Protein AF-A0A382W1H9-F1 (afdb_monomer)

pLDDT: mean 96.78, std 4.01, range [71.12, 98.75]

Solvent-accessible surface area (backbone atoms only — not comparable to full-atom values): 4241 Å² total; per-residue (Å²): 85,77,78,53,97,76,39,32,36,35,74,51,78,46,58,20,92,87,25,55,79,45,79,55,82,63,60,82,82,64,62,27,72,59,84,68,66,66,69,82,50,63,44,81,55,25,20,39,37,41,42,18,55,80,19,9,66,79,6,34,51,68,73,47,62,81,93,73,69,95,124

Sequence (71 aa):
MKVSDLHTIHVEESGNQNGKPVIFLHGGPGGGIEPVYRRYFNPKKWRIIIFDQRGCGKSLPHAELEENTTW

Structure (mmCIF, N/CA/C/O backbone):
data_AF-A0A382W1H9-F1
#
_entry.id   AF-A0A382W1H9-F1
#
loop_
_atom_site.group_PDB
_atom_site.id
_atom_site.type_symbol
_atom_site.label_atom_id
_atom_site.label_alt_id
_atom_site.label_comp_id
_atom_site.label_asym_id
_atom_site.label_entity_id
_atom_site.label_seq_id
_atom_site.pdbx_PDB_ins_code
_atom_site.Cartn_x
_atom_site.Cartn_y
_atom_site.Cartn_z
_atom_site.occupancy
_atom_site.B_iso_or_equiv
_atom_site.auth_seq_id
_atom_site.auth_comp_id
_atom_site.auth_asym_id
_atom_site.auth_atom_id
_atom_site.pdbx_PDB_model_num
ATOM 1 N N . MET A 1 1 ? 3.089 -8.849 -1.091 1.00 96.12 1 MET A N 1
ATOM 2 C CA . MET A 1 1 ? 2.137 -9.834 -1.652 1.00 96.12 1 MET A CA 1
ATOM 3 C C . MET A 1 1 ? 2.428 -10.010 -3.134 1.00 96.12 1 MET A C 1
ATOM 5 O O . MET A 1 1 ? 2.328 -9.031 -3.858 1.00 96.12 1 MET A O 1
ATOM 9 N N . LYS A 1 2 ? 2.826 -11.205 -3.587 1.00 98.00 2 LYS A N 1
ATOM 10 C CA . LYS A 1 2 ? 3.050 -11.478 -5.020 1.00 98.00 2 LYS A CA 1
ATOM 11 C C . LYS A 1 2 ? 1.698 -11.474 -5.753 1.00 98.00 2 LYS A C 1
ATOM 13 O O . LYS A 1 2 ? 0.772 -12.126 -5.275 1.00 98.00 2 LYS A O 1
ATOM 18 N N . VAL A 1 3 ? 1.575 -10.721 -6.849 1.00 97.38 3 VAL A N 1
ATOM 19 C CA . VAL A 1 3 ? 0.317 -10.570 -7.624 1.00 97.38 3 VAL A CA 1
ATOM 20 C C . VAL A 1 3 ? 0.447 -10.957 -9.098 1.00 97.38 3 VAL A C 1
ATOM 22 O O . VAL A 1 3 ? -0.563 -11.082 -9.782 1.00 97.38 3 VAL A O 1
ATOM 25 N N . SER A 1 4 ? 1.672 -11.144 -9.576 1.00 97.81 4 SER A N 1
ATOM 26 C CA . SER A 1 4 ? 2.012 -11.761 -10.858 1.00 97.81 4 SER A CA 1
ATOM 27 C C . SER A 1 4 ? 3.427 -12.324 -10.763 1.00 97.81 4 SER A C 1
ATOM 29 O O . SER A 1 4 ? 4.048 -12.249 -9.698 1.00 97.81 4 SER A O 1
ATOM 31 N N . ASP A 1 5 ? 3.953 -12.895 -11.844 1.00 98.12 5 ASP A N 1
ATOM 32 C CA . ASP A 1 5 ? 5.355 -13.316 -11.872 1.00 98.12 5 ASP A CA 1
ATOM 33 C C . ASP A 1 5 ? 6.338 -12.149 -11.796 1.00 98.12 5 ASP A C 1
ATOM 35 O O . ASP A 1 5 ? 7.441 -12.334 -11.282 1.00 98.12 5 ASP A O 1
ATOM 39 N N . LEU A 1 6 ? 5.903 -10.951 -12.189 1.00 98.31 6 LEU A N 1
ATOM 40 C CA . LEU A 1 6 ? 6.697 -9.731 -12.135 1.00 98.31 6 LEU A CA 1
ATOM 41 C C . LEU A 1 6 ? 6.486 -8.939 -10.834 1.00 98.31 6 LEU A C 1
ATOM 43 O O . LEU A 1 6 ? 7.451 -8.526 -10.192 1.00 98.31 6 LEU A O 1
ATOM 47 N N . HIS A 1 7 ? 5.233 -8.737 -10.412 1.00 98.38 7 HIS A N 1
ATOM 48 C CA . HIS A 1 7 ? 4.899 -7.725 -9.404 1.00 98.38 7 HIS A CA 1
ATOM 49 C C . HIS A 1 7 ? 4.678 -8.278 -7.994 1.00 98.38 7 HIS A C 1
ATOM 51 O O . HIS A 1 7 ? 3.934 -9.240 -7.764 1.00 98.38 7 HIS A O 1
ATOM 57 N N . THR A 1 8 ? 5.238 -7.570 -7.010 1.00 98.69 8 THR A N 1
ATOM 58 C CA . THR A 1 8 ? 4.972 -7.751 -5.578 1.00 98.69 8 THR A CA 1
ATOM 59 C C . THR A 1 8 ? 4.497 -6.445 -4.949 1.00 98.69 8 THR A C 1
ATOM 61 O O . THR A 1 8 ? 5.192 -5.437 -4.974 1.00 98.69 8 THR A O 1
ATOM 64 N N . ILE A 1 9 ? 3.324 -6.490 -4.318 1.00 98.38 9 ILE A N 1
ATOM 65 C CA . ILE A 1 9 ? 2.665 -5.343 -3.690 1.00 98.38 9 ILE A CA 1
ATOM 66 C C . ILE A 1 9 ? 3.032 -5.217 -2.209 1.00 98.38 9 ILE A C 1
ATOM 68 O O . ILE A 1 9 ? 2.893 -6.189 -1.455 1.00 98.38 9 ILE A O 1
ATOM 72 N N . HIS A 1 10 ? 3.452 -4.028 -1.777 1.00 98.44 10 HIS A N 1
ATOM 73 C CA . HIS A 1 10 ? 3.581 -3.681 -0.359 1.00 98.44 10 HIS A CA 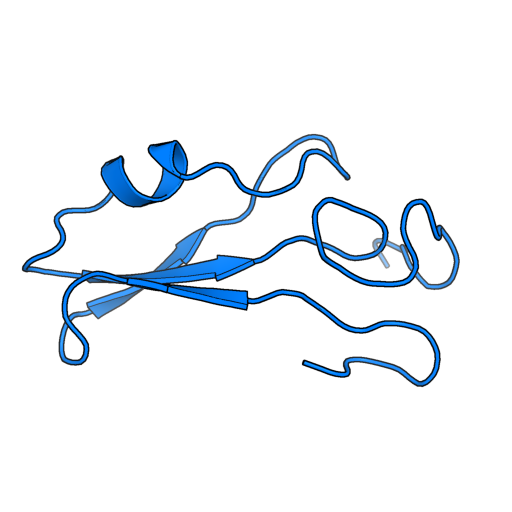1
ATOM 74 C C . HIS A 1 10 ? 2.206 -3.360 0.233 1.00 98.44 10 HIS A C 1
ATOM 76 O O . HIS A 1 10 ? 1.461 -2.558 -0.324 1.00 98.44 10 HIS A O 1
ATOM 82 N N . VAL A 1 11 ? 1.867 -3.989 1.360 1.00 98.19 11 VAL A N 1
ATOM 83 C CA . VAL A 1 11 ? 0.575 -3.831 2.047 1.00 98.19 11 VAL A CA 1
ATOM 84 C C . VAL A 1 11 ? 0.840 -3.536 3.519 1.00 98.19 11 VAL A C 1
ATOM 86 O O . VAL A 1 11 ? 1.652 -4.213 4.149 1.00 98.19 11 VAL A O 1
ATOM 89 N N . GLU A 1 12 ? 0.124 -2.565 4.079 1.00 97.75 12 GLU A N 1
ATOM 90 C CA . GLU A 1 12 ? 0.109 -2.278 5.511 1.00 97.75 12 GLU A CA 1
ATOM 91 C C . GLU A 1 12 ? -1.310 -2.404 6.062 1.00 97.75 12 GLU A C 1
ATOM 93 O O . GLU A 1 12 ? -2.293 -2.015 5.425 1.00 97.75 12 GLU A O 1
ATOM 98 N N . GLU A 1 13 ? -1.399 -2.906 7.289 1.00 97.88 13 GLU A N 1
ATOM 99 C CA . GLU A 1 13 ? -2.641 -2.977 8.043 1.00 97.88 13 GLU A CA 1
ATOM 100 C C . GLU A 1 13 ? -2.541 -2.130 9.319 1.00 97.88 13 GLU A C 1
ATOM 102 O O . GLU A 1 13 ? -1.474 -2.003 9.924 1.00 97.88 13 GLU A O 1
ATOM 107 N N . SER A 1 14 ? -3.636 -1.486 9.720 1.00 98.06 14 SER A N 1
ATOM 108 C CA . SER A 1 14 ? -3.700 -0.629 10.909 1.00 98.06 14 SER A CA 1
ATOM 109 C C . SER A 1 14 ? -5.116 -0.519 11.479 1.00 98.06 14 SER A C 1
ATOM 111 O O . SER A 1 14 ? -6.101 -0.876 10.836 1.00 98.06 14 SER A O 1
ATOM 113 N N . GLY A 1 15 ? -5.234 0.047 12.682 1.00 98.12 15 GLY A N 1
ATOM 114 C CA . GLY A 1 15 ? -6.520 0.262 13.345 1.00 98.12 15 GLY A CA 1
ATOM 115 C C . GLY A 1 15 ? -6.981 -0.962 14.133 1.00 98.12 15 GLY A C 1
ATOM 116 O O . GLY A 1 15 ? -6.184 -1.615 14.803 1.00 98.12 15 GLY A O 1
ATOM 117 N N . ASN A 1 16 ? -8.280 -1.240 14.099 1.00 98.50 16 ASN A N 1
ATOM 118 C CA . ASN A 1 16 ? -8.894 -2.327 14.849 1.00 98.50 16 ASN A CA 1
ATOM 119 C C . ASN A 1 16 ? -8.974 -3.578 13.969 1.00 98.50 16 ASN A C 1
ATOM 121 O O . ASN A 1 16 ? -9.734 -3.583 13.006 1.00 98.50 16 ASN A O 1
ATOM 125 N N . GLN A 1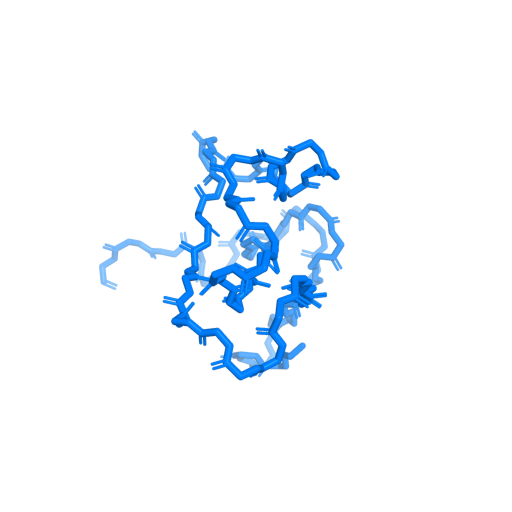 17 ? -8.267 -4.649 14.343 1.00 97.62 17 GLN A N 1
ATOM 126 C CA . GLN A 1 17 ? -8.270 -5.946 13.645 1.00 97.62 17 GLN A CA 1
ATOM 127 C C . GLN A 1 17 ? -9.683 -6.527 13.439 1.00 97.62 17 GLN A C 1
ATOM 129 O O . GLN A 1 17 ? -9.932 -7.222 12.457 1.00 97.62 17 GLN A O 1
ATOM 134 N N . ASN A 1 18 ? -10.610 -6.212 14.351 1.00 98.12 18 ASN A N 1
ATOM 135 C CA . ASN A 1 18 ? -12.012 -6.643 14.326 1.00 98.12 18 ASN A CA 1
ATOM 136 C C . ASN A 1 18 ? -12.968 -5.537 13.836 1.00 98.12 18 ASN A C 1
ATOM 138 O O . ASN A 1 18 ? -14.187 -5.677 13.924 1.00 98.12 18 ASN A O 1
ATOM 142 N N . GLY A 1 19 ? -12.431 -4.401 13.384 1.00 98.25 19 GLY A N 1
ATOM 143 C CA . GLY A 1 19 ? -13.206 -3.293 12.839 1.00 98.25 19 GLY A CA 1
ATOM 144 C C . GLY A 1 19 ? -13.773 -3.602 11.453 1.00 98.25 19 GLY A C 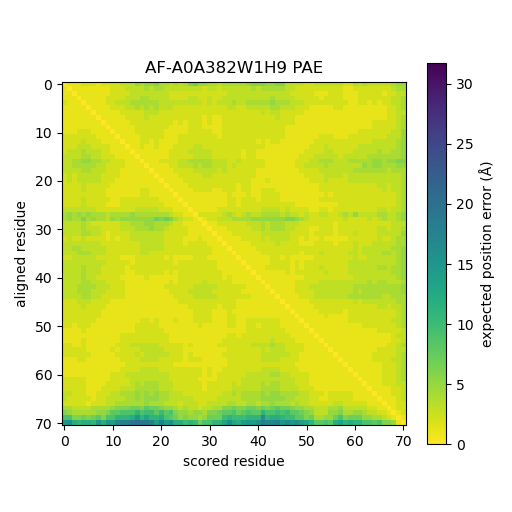1
ATOM 145 O O . GLY A 1 19 ? -13.396 -4.575 10.800 1.00 98.25 19 GLY A O 1
ATOM 146 N N . LYS A 1 20 ? -14.657 -2.728 10.960 1.00 98.44 20 LYS A N 1
ATOM 147 C CA . LYS A 1 20 ? -15.155 -2.817 9.580 1.00 98.44 20 LYS A CA 1
ATOM 148 C C . LYS A 1 20 ? -13.967 -2.651 8.614 1.00 98.44 20 LYS A C 1
ATOM 150 O O . LYS A 1 20 ? -13.177 -1.730 8.823 1.00 98.44 20 LYS A O 1
ATOM 155 N N . PRO A 1 21 ? -13.796 -3.508 7.594 1.00 98.50 21 PRO A N 1
ATOM 156 C CA . PRO A 1 21 ? -12.665 -3.396 6.682 1.00 98.50 21 PRO A CA 1
ATOM 157 C C . PRO A 1 21 ? -12.813 -2.184 5.762 1.00 98.50 21 PRO A C 1
ATOM 159 O O . PRO A 1 21 ? -13.914 -1.869 5.299 1.00 98.50 21 PRO A O 1
ATOM 162 N N . VAL A 1 22 ? -11.694 -1.519 5.486 1.00 98.38 22 VAL A N 1
ATOM 163 C CA . VAL A 1 22 ? -11.589 -0.461 4.478 1.00 98.38 22 VAL A CA 1
ATOM 164 C C . VAL A 1 22 ? -10.265 -0.571 3.736 1.00 98.38 22 VAL A C 1
ATOM 166 O O . VAL A 1 22 ? -9.233 -0.846 4.346 1.00 98.38 22 VAL A O 1
ATOM 169 N N . ILE A 1 23 ? -10.310 -0.346 2.424 1.00 98.25 23 ILE A N 1
ATOM 170 C CA . ILE A 1 23 ? -9.138 -0.287 1.551 1.00 98.25 23 ILE A CA 1
ATOM 171 C C . ILE A 1 23 ? -8.968 1.158 1.089 1.00 98.25 23 ILE A C 1
ATOM 173 O O . ILE A 1 23 ? -9.915 1.762 0.585 1.00 98.25 23 ILE A O 1
ATOM 177 N N . PHE A 1 24 ? -7.771 1.711 1.264 1.00 98.19 24 PHE A N 1
ATOM 178 C CA . PHE A 1 24 ? -7.405 3.015 0.714 1.00 98.19 24 PHE A CA 1
ATOM 179 C C . PHE A 1 24 ? -6.667 2.845 -0.616 1.00 98.19 24 PHE A C 1
ATOM 181 O O . PHE A 1 24 ? -5.716 2.069 -0.700 1.00 98.19 24 PHE A O 1
ATOM 188 N N . LEU A 1 25 ? -7.078 3.612 -1.627 1.00 97.38 25 LEU A N 1
ATOM 189 C CA . LEU A 1 25 ? -6.418 3.695 -2.929 1.00 97.38 25 LEU A CA 1
ATOM 190 C C . LEU A 1 25 ? -5.759 5.069 -3.050 1.00 97.38 25 LEU A C 1
ATOM 192 O O . LEU A 1 25 ? -6.451 6.087 -3.041 1.00 97.38 25 LEU A O 1
ATOM 196 N N . HIS A 1 26 ? -4.430 5.107 -3.144 1.00 97.50 26 HIS A N 1
ATOM 197 C CA . HIS A 1 26 ? -3.716 6.359 -3.389 1.00 97.50 26 HIS A CA 1
ATOM 198 C C . HIS A 1 26 ? -3.919 6.849 -4.836 1.00 97.50 26 HIS A C 1
ATOM 200 O O . HIS A 1 26 ? -4.253 6.073 -5.735 1.00 97.50 26 HIS A O 1
ATOM 206 N N . GLY A 1 27 ? -3.700 8.149 -5.057 1.00 95.56 27 GLY A N 1
ATOM 207 C CA . GLY A 1 27 ? -3.797 8.791 -6.372 1.00 95.56 27 GLY A CA 1
ATOM 208 C C . GLY A 1 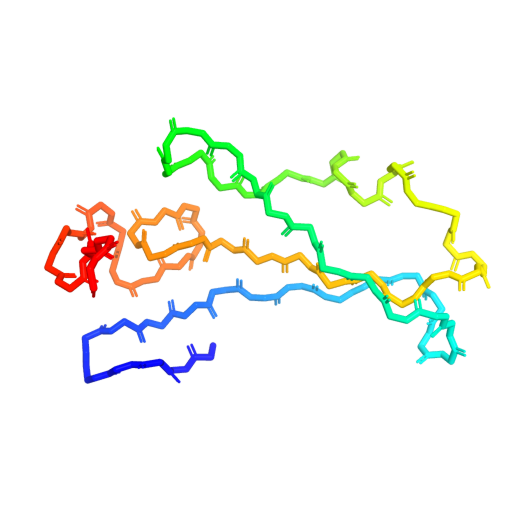27 ? -2.508 8.719 -7.205 1.00 95.56 27 GLY A C 1
ATOM 209 O O . GLY A 1 27 ? -1.586 7.958 -6.894 1.00 95.56 27 GLY A O 1
ATOM 210 N N . GLY A 1 28 ? -2.456 9.536 -8.265 1.00 95.44 28 GLY A N 1
ATOM 211 C CA . GLY A 1 28 ? -1.350 9.609 -9.224 1.00 95.44 28 GLY A CA 1
ATOM 212 C C . GLY A 1 28 ? -1.819 9.282 -10.648 1.00 95.44 28 GLY A C 1
ATOM 213 O O . GLY A 1 28 ? -2.371 10.178 -11.288 1.00 95.44 28 GLY A O 1
ATOM 214 N N . PRO A 1 29 ? -1.670 8.039 -11.149 1.00 92.44 29 PRO A N 1
ATOM 215 C CA . PRO A 1 29 ? -1.195 6.817 -10.477 1.00 92.44 29 PRO A CA 1
ATOM 216 C C . PRO A 1 29 ? 0.300 6.852 -10.119 1.00 92.44 29 PRO A C 1
ATOM 218 O O . PRO A 1 29 ? 1.024 7.751 -10.532 1.00 92.44 29 PRO A O 1
ATOM 221 N N . GLY A 1 30 ? 0.755 5.892 -9.307 1.00 95.00 30 GLY A N 1
ATOM 222 C CA . GLY A 1 30 ? 2.165 5.777 -8.911 1.00 95.00 30 GLY A CA 1
ATOM 223 C C . GLY A 1 30 ? 2.611 6.659 -7.732 1.00 95.00 30 GLY A C 1
ATOM 224 O O . GLY A 1 30 ? 3.806 6.771 -7.483 1.00 95.00 30 GLY A O 1
ATOM 225 N N . GLY A 1 31 ? 1.678 7.281 -6.999 1.00 96.50 31 GLY A N 1
ATOM 226 C CA . GLY A 1 31 ? 2.011 8.151 -5.859 1.00 96.50 31 GLY A CA 1
ATOM 227 C C . GLY A 1 31 ? 2.512 7.420 -4.604 1.00 96.50 31 GLY A C 1
ATOM 228 O O . GLY A 1 31 ? 3.291 7.984 -3.843 1.00 96.50 31 GLY A O 1
ATOM 229 N N . GLY A 1 32 ? 2.093 6.168 -4.400 1.00 97.25 32 GLY A N 1
ATOM 230 C CA . GLY A 1 32 ? 2.384 5.399 -3.190 1.00 97.25 32 GLY A CA 1
ATOM 231 C C . GLY A 1 32 ? 1.590 5.849 -1.957 1.00 97.25 32 GLY A C 1
ATOM 232 O O . GLY A 1 32 ? 0.805 6.800 -1.991 1.00 97.25 32 GLY A O 1
ATOM 233 N N . ILE A 1 33 ? 1.759 5.120 -0.858 1.00 97.81 33 ILE A N 1
ATOM 234 C CA . ILE A 1 33 ? 1.109 5.364 0.429 1.00 97.81 33 ILE A CA 1
ATOM 235 C C . ILE A 1 33 ? 1.989 6.188 1.368 1.00 97.81 33 ILE A C 1
ATOM 237 O O . ILE A 1 33 ? 3.191 5.968 1.495 1.00 97.81 33 ILE A O 1
ATOM 241 N N . GLU A 1 34 ? 1.354 7.070 2.133 1.00 97.06 34 GLU A N 1
ATOM 242 C CA . GLU A 1 34 ? 1.978 7.814 3.220 1.00 97.06 34 GLU A CA 1
ATOM 243 C C . GLU A 1 34 ? 1.299 7.505 4.566 1.00 97.06 34 GLU A C 1
ATOM 245 O O . GLU A 1 34 ? 0.088 7.253 4.616 1.00 97.06 34 GLU A O 1
ATOM 250 N N . PRO A 1 35 ? 2.022 7.596 5.703 1.00 95.19 35 PRO A N 1
ATOM 251 C CA . PRO A 1 35 ? 1.450 7.343 7.029 1.00 95.19 35 PRO A CA 1
ATOM 252 C C . PRO A 1 35 ? 0.213 8.188 7.360 1.00 95.19 35 PRO A C 1
ATOM 254 O O . PRO A 1 35 ? -0.633 7.765 8.153 1.00 95.19 35 PRO A O 1
ATOM 257 N N . VAL A 1 36 ? 0.093 9.379 6.759 1.00 97.38 36 VAL A N 1
ATOM 258 C CA . VAL A 1 36 ? -1.038 10.288 6.975 1.00 97.38 36 VAL A CA 1
ATOM 259 C C . VAL A 1 36 ? -2.366 9.692 6.503 1.00 97.38 36 VAL A C 1
ATOM 261 O O . VAL A 1 36 ? -3.387 9.942 7.142 1.00 97.38 36 VAL A O 1
ATOM 264 N N . TYR A 1 37 ? -2.372 8.832 5.481 1.00 97.75 37 TYR A N 1
ATOM 265 C CA . TYR A 1 37 ? -3.606 8.263 4.924 1.00 97.75 37 TYR A CA 1
ATOM 266 C C . TYR A 1 37 ? -4.362 7.383 5.925 1.00 97.75 37 TYR A C 1
ATOM 268 O O . TYR A 1 37 ? -5.593 7.344 5.924 1.00 97.75 37 TYR A O 1
ATOM 276 N N . ARG A 1 38 ? -3.656 6.754 6.876 1.00 96.50 38 ARG A N 1
ATOM 277 C CA . ARG A 1 38 ? -4.288 5.961 7.949 1.00 96.50 38 ARG A CA 1
ATOM 278 C C . ARG A 1 38 ? -5.139 6.821 8.889 1.00 96.50 38 ARG A C 1
ATOM 280 O O . ARG A 1 38 ? -6.029 6.304 9.556 1.00 96.50 38 ARG A O 1
ATOM 287 N N . ARG A 1 39 ? -4.891 8.136 8.941 1.00 97.25 39 ARG A N 1
ATOM 288 C CA . ARG A 1 39 ? -5.580 9.079 9.839 1.00 97.25 39 ARG A CA 1
ATOM 289 C C . ARG A 1 39 ? -6.945 9.531 9.321 1.00 97.25 39 ARG A C 1
ATOM 291 O O . ARG A 1 39 ? -7.678 10.162 10.076 1.00 97.25 39 ARG A O 1
ATOM 298 N N . TYR A 1 40 ? -7.310 9.198 8.082 1.00 97.88 40 TYR A N 1
ATOM 299 C CA . TYR A 1 40 ? -8.647 9.481 7.544 1.00 97.88 40 TYR A CA 1
ATOM 300 C C . TYR A 1 40 ? -9.737 8.593 8.152 1.00 97.88 40 TYR A C 1
ATOM 302 O O . TYR A 1 40 ? -10.921 8.918 8.080 1.00 97.88 40 TYR A O 1
ATOM 310 N N . PHE A 1 41 ? -9.350 7.487 8.789 1.00 98.06 41 PHE A N 1
ATOM 311 C CA . PHE A 1 41 ? -10.269 6.504 9.342 1.00 98.06 41 PHE A CA 1
ATOM 312 C C . PHE A 1 41 ? -10.169 6.469 10.866 1.00 98.06 41 PHE A C 1
ATOM 314 O O . PHE A 1 41 ? -9.086 6.530 11.442 1.00 98.06 41 PHE A O 1
ATOM 321 N N . ASN A 1 42 ? -11.312 6.329 11.544 1.00 98.25 42 ASN A N 1
ATOM 322 C CA . ASN A 1 42 ? -11.326 6.138 12.994 1.00 98.25 42 ASN A CA 1
ATOM 323 C C . ASN A 1 42 ? -10.707 4.766 13.352 1.00 98.25 42 ASN A C 1
ATOM 325 O O . ASN A 1 42 ? -11.334 3.738 13.066 1.00 98.25 42 ASN A O 1
ATOM 329 N N . PRO A 1 43 ? -9.554 4.714 14.047 1.00 97.69 43 PRO A N 1
ATOM 330 C CA . PRO A 1 43 ? -8.818 3.469 14.264 1.00 97.69 43 PRO A CA 1
ATOM 331 C C . PRO A 1 43 ? -9.528 2.491 15.206 1.00 97.69 43 PRO A C 1
ATOM 333 O O . PRO A 1 43 ? -9.180 1.320 15.227 1.00 97.69 43 PRO A O 1
ATOM 336 N N . LYS A 1 44 ? -10.537 2.926 15.976 1.00 98.31 44 LYS A N 1
ATOM 337 C CA . LYS A 1 44 ? -11.339 2.021 16.821 1.00 98.31 44 LYS A CA 1
ATOM 338 C C . LYS A 1 44 ? -12.443 1.308 16.039 1.00 98.31 44 LYS A C 1
ATOM 340 O O . LYS A 1 44 ? -12.905 0.253 16.466 1.00 98.31 44 LYS A O 1
ATOM 345 N N . LYS A 1 45 ? -12.891 1.890 14.921 1.00 98.50 45 LYS A N 1
ATOM 346 C CA . LYS A 1 45 ? -14.015 1.379 14.120 1.00 98.50 45 LYS A CA 1
ATOM 347 C C . LYS A 1 45 ? -13.568 0.580 12.899 1.00 98.50 45 LYS A C 1
ATOM 349 O O . LYS A 1 45 ? -14.313 -0.295 12.466 1.00 98.50 45 LYS A O 1
ATOM 354 N N . TRP A 1 46 ? -12.395 0.886 12.351 1.00 98.75 46 TRP A N 1
ATOM 355 C CA . TRP A 1 46 ? -11.964 0.380 11.050 1.00 98.75 46 TRP A CA 1
ATOM 356 C C . TRP A 1 46 ? -10.727 -0.514 11.146 1.00 98.75 46 TRP A C 1
ATOM 358 O O . TRP A 1 46 ? -9.780 -0.175 11.858 1.00 98.75 46 TRP A O 1
ATOM 368 N N . ARG A 1 47 ? -10.743 -1.613 10.382 1.00 98.75 47 ARG A N 1
ATOM 369 C CA . ARG A 1 47 ? -9.565 -2.392 9.981 1.00 98.75 47 ARG A CA 1
ATOM 370 C C . ARG A 1 47 ? -9.060 -1.791 8.673 1.00 98.75 47 ARG A C 1
ATOM 372 O O . ARG A 1 47 ? -9.697 -1.949 7.632 1.00 98.75 47 ARG A O 1
ATOM 379 N N . ILE A 1 48 ? -7.985 -1.023 8.748 1.00 98.69 48 ILE A N 1
ATOM 380 C CA . ILE A 1 48 ? -7.512 -0.162 7.663 1.00 98.69 48 ILE A CA 1
ATOM 381 C C . ILE A 1 48 ? -6.438 -0.912 6.889 1.00 98.69 48 ILE A C 1
ATOM 383 O O . ILE A 1 48 ? -5.401 -1.241 7.459 1.00 98.69 48 ILE A O 1
ATOM 387 N N . ILE A 1 49 ? -6.676 -1.145 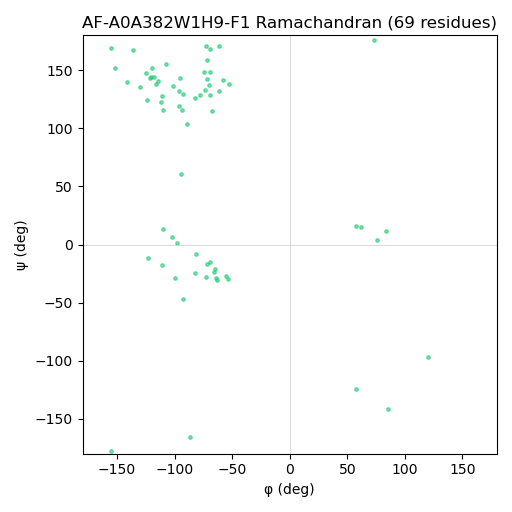5.602 1.00 98.44 49 ILE A N 1
ATOM 388 C CA . ILE A 1 49 ? -5.717 -1.749 4.680 1.00 98.44 49 ILE A CA 1
ATOM 389 C C . ILE A 1 49 ? -5.296 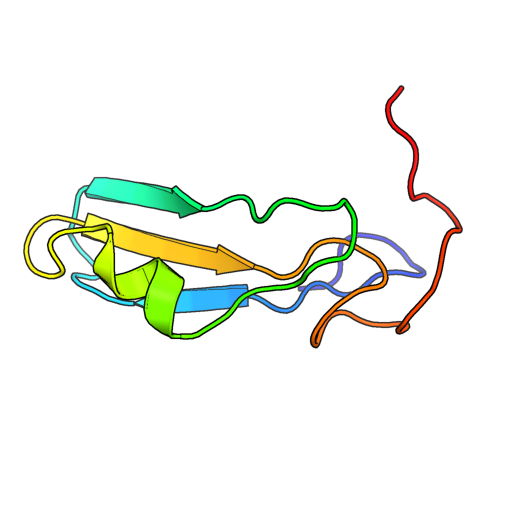-0.674 3.682 1.00 98.44 49 ILE A C 1
ATOM 391 O O . ILE A 1 49 ? -6.132 -0.078 2.999 1.00 98.44 49 ILE A O 1
ATOM 395 N N . ILE A 1 50 ? -3.998 -0.416 3.604 1.00 98.38 50 ILE A N 1
ATOM 396 C CA . ILE A 1 50 ? -3.406 0.492 2.621 1.00 98.38 50 ILE A CA 1
ATOM 397 C C . ILE A 1 50 ? -2.315 -0.260 1.858 1.00 98.38 50 ILE A C 1
ATOM 399 O O . ILE A 1 50 ? -1.680 -1.155 2.413 1.00 98.38 50 ILE A O 1
ATOM 403 N N . PHE A 1 51 ? -2.104 0.062 0.586 1.00 98.56 51 PHE A N 1
ATOM 404 C CA . PHE A 1 51 ? -1.095 -0.613 -0.226 1.00 98.56 51 PHE A CA 1
ATOM 405 C C . PHE A 1 51 ? -0.558 0.296 -1.327 1.00 98.56 51 PHE A C 1
ATOM 407 O O . PHE A 1 51 ? -1.270 1.175 -1.813 1.00 98.56 51 PHE A O 1
ATOM 414 N N . ASP A 1 52 ? 0.687 0.051 -1.721 1.00 98.38 52 ASP A N 1
ATOM 415 C CA . ASP A 1 52 ? 1.315 0.699 -2.868 1.00 98.38 52 ASP A CA 1
ATOM 416 C C . ASP A 1 52 ? 0.906 -0.027 -4.155 1.00 98.38 52 ASP A C 1
ATOM 418 O O . ASP A 1 52 ? 1.095 -1.238 -4.263 1.00 98.38 52 ASP A O 1
ATOM 422 N N . GLN A 1 53 ? 0.367 0.671 -5.154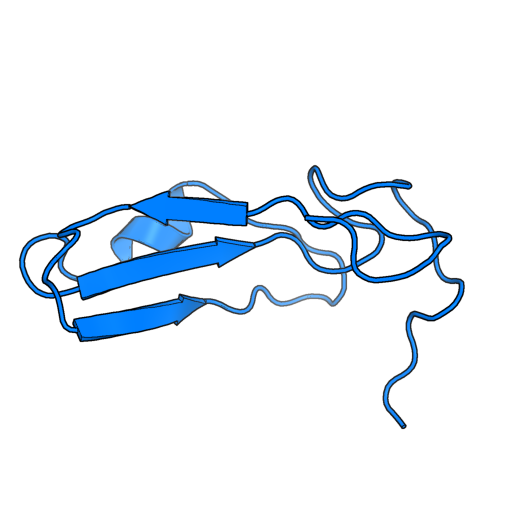 1.00 97.69 53 GLN A N 1
ATOM 423 C CA . GLN A 1 53 ? 0.071 0.077 -6.466 1.00 97.69 53 GLN A CA 1
ATOM 424 C C . GLN A 1 53 ? 1.351 -0.445 -7.157 1.00 97.69 53 GLN A C 1
ATOM 426 O O . GLN A 1 53 ? 2.474 -0.232 -6.691 1.00 97.69 53 GLN A O 1
ATOM 431 N N . ARG A 1 54 ? 1.184 -1.178 -8.267 1.00 98.06 54 ARG A N 1
ATOM 432 C CA . ARG A 1 54 ? 2.308 -1.695 -9.070 1.00 98.06 54 ARG A CA 1
ATOM 433 C C . ARG A 1 54 ? 3.264 -0.557 -9.442 1.00 98.06 54 ARG A C 1
ATOM 435 O O . ARG A 1 54 ? 2.815 0.533 -9.790 1.00 98.06 54 ARG A O 1
ATOM 442 N N . GLY A 1 55 ? 4.567 -0.817 -9.362 1.00 97.75 55 GLY A N 1
ATOM 443 C CA . GLY A 1 55 ? 5.579 0.135 -9.814 1.00 97.75 55 GLY A CA 1
ATOM 444 C C . GLY A 1 55 ? 5.842 1.339 -8.902 1.00 97.75 55 GLY A C 1
ATOM 445 O O . GLY A 1 55 ? 6.627 2.199 -9.291 1.00 97.75 55 GLY A O 1
ATOM 446 N N . CYS A 1 56 ? 5.237 1.457 -7.714 1.00 97.94 56 CYS A N 1
ATOM 447 C CA . CYS A 1 56 ? 5.435 2.638 -6.859 1.00 97.94 56 CYS A CA 1
ATOM 448 C C . CYS A 1 56 ? 5.648 2.333 -5.375 1.00 97.94 56 CYS A C 1
ATOM 450 O O . CYS A 1 56 ? 5.393 1.227 -4.903 1.00 97.94 56 CYS A O 1
ATOM 452 N N . GLY A 1 57 ? 6.092 3.348 -4.627 1.00 97.44 57 GLY A N 1
ATOM 453 C CA . GLY A 1 57 ? 6.312 3.254 -3.187 1.00 97.44 57 GLY A CA 1
ATOM 454 C C . GLY A 1 57 ? 7.294 2.135 -2.842 1.00 97.44 57 GLY A C 1
ATOM 455 O O . GLY A 1 57 ? 8.420 2.109 -3.337 1.00 97.44 57 GLY A O 1
ATOM 456 N N . LYS A 1 58 ? 6.865 1.206 -1.987 1.00 98.31 58 LYS A N 1
ATOM 457 C CA . LYS A 1 58 ? 7.630 0.014 -1.597 1.00 98.31 58 LYS A CA 1
ATOM 458 C C . LYS A 1 58 ? 7.238 -1.241 -2.384 1.00 98.31 58 LYS A C 1
ATOM 460 O O . LYS A 1 58 ? 7.782 -2.311 -2.108 1.00 98.31 58 LYS A O 1
ATOM 465 N N . SER A 1 59 ? 6.300 -1.143 -3.325 1.00 98.50 59 SER A N 1
ATOM 466 C CA . SER A 1 59 ? 6.005 -2.237 -4.253 1.00 98.50 59 SER A CA 1
ATOM 467 C C . SER A 1 59 ? 7.159 -2.432 -5.233 1.00 98.50 59 SER A C 1
ATOM 469 O O . SER A 1 59 ? 7.874 -1.493 -5.583 1.00 98.50 59 SER A O 1
ATOM 471 N N . LEU A 1 60 ? 7.353 -3.678 -5.656 1.00 98.50 60 LEU A N 1
ATOM 472 C CA . LEU A 1 60 ? 8.471 -4.095 -6.494 1.00 98.50 60 LEU A CA 1
ATOM 473 C C . LEU A 1 60 ? 7.970 -4.708 -7.813 1.00 98.50 60 LEU A C 1
ATOM 475 O O . LEU A 1 60 ? 6.973 -5.437 -7.778 1.00 98.50 60 LEU A O 1
ATOM 479 N N . PRO A 1 61 ? 8.679 -4.471 -8.934 1.00 98.31 61 PRO A N 1
ATOM 480 C CA . PRO A 1 61 ? 9.843 -3.587 -9.060 1.00 98.31 61 PRO A CA 1
ATOM 481 C C . PRO A 1 61 ? 9.431 -2.107 -9.051 1.00 98.31 61 PRO A C 1
ATOM 483 O O . PRO A 1 61 ? 8.348 -1.752 -9.507 1.00 98.31 61 PRO A O 1
ATOM 486 N N . HIS A 1 62 ? 10.288 -1.232 -8.525 1.00 97.94 62 HIS A N 1
ATOM 487 C CA . HIS A 1 62 ? 10.014 0.206 -8.516 1.00 97.94 62 HIS A CA 1
ATOM 488 C C . HIS A 1 62 ? 10.091 0.785 -9.939 1.00 97.94 62 HIS A C 1
ATOM 490 O O . HIS A 1 62 ? 11.030 0.486 -10.672 1.00 97.94 62 HIS A O 1
ATOM 496 N N . ALA A 1 63 ? 9.144 1.659 -10.290 1.00 96.88 63 ALA A N 1
ATOM 497 C CA . ALA A 1 63 ? 8.949 2.282 -11.603 1.00 96.88 63 ALA A CA 1
ATOM 498 C C . ALA A 1 63 ? 8.654 1.315 -12.768 1.00 96.88 63 ALA A C 1
ATOM 500 O O . ALA A 1 63 ? 8.722 1.722 -13.926 1.00 96.88 63 ALA A O 1
ATOM 501 N N . GLU A 1 64 ? 8.289 0.064 -12.477 1.00 97.56 64 GLU A N 1
ATOM 502 C CA . GLU A 1 64 ? 7.888 -0.902 -13.500 1.00 97.56 64 GLU A CA 1
ATOM 503 C C . GLU A 1 64 ? 6.493 -0.587 -14.062 1.00 97.56 64 GLU A C 1
ATOM 505 O O . GLU A 1 64 ? 5.541 -0.349 -13.310 1.00 97.56 64 GLU A O 1
ATOM 510 N N . LEU A 1 65 ? 6.375 -0.605 -15.389 1.00 95.44 65 LEU A N 1
ATOM 511 C CA . LEU A 1 65 ? 5.159 -0.270 -16.133 1.00 95.44 65 LEU A CA 1
ATOM 512 C C . LEU A 1 65 ? 4.525 -1.485 -16.812 1.00 95.44 65 LEU A C 1
ATOM 514 O O . LEU A 1 65 ? 3.349 -1.424 -17.182 1.00 95.44 65 LEU A O 1
ATOM 518 N N . GLU A 1 66 ? 5.260 -2.585 -16.973 1.00 97.38 66 GLU A N 1
ATOM 519 C CA . GLU A 1 66 ? 4.693 -3.826 -17.491 1.00 97.38 66 GLU A CA 1
ATOM 520 C C . GLU A 1 66 ? 3.525 -4.298 -16.618 1.00 97.38 66 GLU A C 1
ATOM 522 O O . GLU A 1 66 ? 3.533 -4.168 -15.395 1.00 97.38 66 GLU A O 1
ATOM 527 N N . GLU A 1 67 ? 2.481 -4.824 -17.259 1.00 94.69 67 GLU A N 1
ATOM 528 C CA . GLU A 1 67 ? 1.230 -5.232 -16.608 1.00 94.69 67 GLU A CA 1
ATOM 529 C C . GLU A 1 67 ? 0.508 -4.112 -15.815 1.00 94.69 67 GLU A C 1
ATOM 531 O O . GLU A 1 67 ? -0.377 -4.404 -15.008 1.00 94.69 67 GLU A O 1
ATOM 536 N N . ASN A 1 68 ? 0.840 -2.831 -16.008 1.00 89.38 68 ASN A N 1
ATOM 537 C CA . ASN A 1 68 ? 0.144 -1.701 -15.379 1.00 89.38 68 ASN A CA 1
ATOM 538 C C . ASN A 1 68 ? -0.952 -1.140 -16.304 1.00 89.38 68 ASN A C 1
ATOM 540 O O . ASN A 1 68 ? -0.894 -0.003 -16.774 1.00 89.38 68 ASN A O 1
ATOM 544 N N . THR A 1 69 ? -1.922 -1.992 -16.632 1.00 87.19 69 THR A N 1
ATOM 545 C CA . THR A 1 69 ? -2.966 -1.739 -17.635 1.00 87.19 69 THR A CA 1
ATOM 546 C C . THR A 1 69 ? -4.327 -1.503 -16.972 1.00 87.19 69 THR A C 1
ATOM 548 O O . THR A 1 69 ? -4.571 -1.962 -15.859 1.00 87.19 69 THR A O 1
ATOM 551 N N . THR A 1 70 ? -5.234 -0.784 -17.639 1.00 82.69 70 THR A N 1
ATOM 552 C CA . THR A 1 70 ? -6.567 -0.430 -17.096 1.00 82.69 70 THR A CA 1
ATOM 553 C C . THR A 1 70 ? -7.733 -1.156 -17.775 1.00 82.69 70 THR A C 1
ATOM 555 O O . THR A 1 70 ? -8.875 -0.721 -17.628 1.00 82.69 70 THR A O 1
ATOM 558 N N . TRP A 1 71 ? -7.461 -2.197 -18.564 1.00 71.12 71 TRP A N 1
ATOM 559 C CA . TRP A 1 71 ? -8.457 -2.974 -19.311 1.00 71.12 71 TRP A CA 1
ATOM 560 C C . TRP A 1 71 ? -8.562 -4.411 -18.809 1.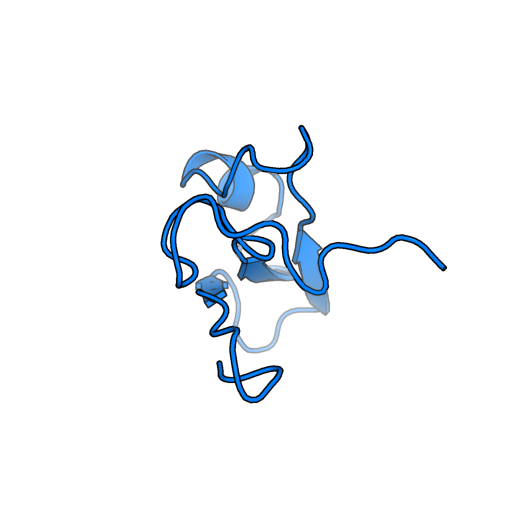00 71.12 71 TRP A C 1
ATOM 562 O O . TRP A 1 71 ? -7.535 -4.941 -18.325 1.00 71.12 71 TRP A O 1
#

Nearest PDB structures (foldseek):
  1azw-assembly1_B  TM=9.887E-01  e=1.463E-07  Xanthomonas citri
  5yhp-assembly1_A  TM=1.000E+00  e=2.190E-07  Glaciozyma antarctica
  1wm1-assembly1_A  TM=9.748E-01  e=1.368E-07  Serratia marcescens
  8clq-assembly1_D  TM=7.627E-01  e=3.414E-01  Streptomyces coelicoflavus
  8clp-assembly1_A  TM=7.704E-01  e=4.177E-01  Streptomyces coelicoflavus

Organism: NCBI:txid408172

Secondary structure (DSSP, 8-state):
-B-SSS-B--EEEEE-TTSEEEEE--STTT----GGGGGGS-TTTEEEEEEPPTTSTTSBSTT--TT----

Foldseek 3Di:
DDDDPAKDKDKDKAADPPADEDEDDDDDLQPWDDPVVVVVDDRPHYGYMYIRPTQHDPMPPHNDDPPVDDD

Mean predicted aligned error: 2.37 Å

Radius of gyration: 13.05 Å; Cα contacts (8 Å, |Δi|>4): 144; chains: 1; bounding box: 25×24×36 Å
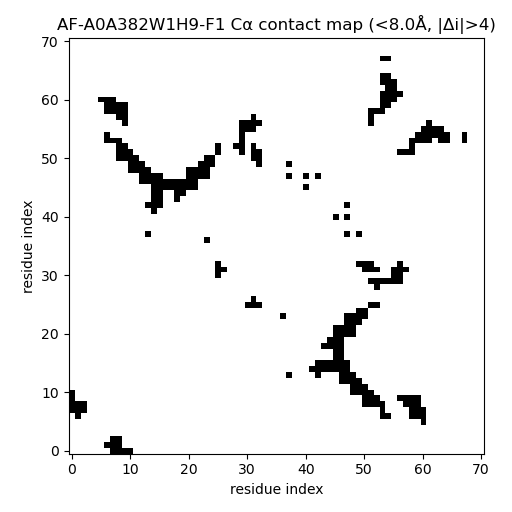
InterPro domains:
  IPR000073 Alpha/beta hydrolase fold-1 [PF00561] (20-70)
  IPR002410 Peptidase S33 [PR00793] (22-30)
  IPR002410 Peptidase S33 [PR00793] (48-59)
  IPR005944 Proline iminopeptidase [PTHR43722] (2-71)
  IPR029058 Alpha/Beta hydrolase fold [G3DSA:3.40.50.1820] (1-71)
  IPR029058 Alpha/Beta hydrolase fold [SSF53474] (3-66)